Protein AF-A0A4R0RGS6-F1 (afdb_monomer_lite)

Sequence (180 aa):
MPRRVQVSFGVDVDAVAGWLGSYGGEDSPLDISRNPNALTLQQQKDILDHTYAMLTAFNNGIPPKGSVAPWWETSKEGTNLLLDKGIEYDHSNMAHDSQAYYLRDQDLWTKIDYETDASTWMKPLFHGEARSRAFTLYVVRYLDDLPPMMFIKSSPNSHGWVNARDVEQLWKDTFSYLYR

Structure (mmCIF, N/CA/C/O backbone):
data_AF-A0A4R0RGS6-F1
#
_entry.id   AF-A0A4R0RGS6-F1
#
loop_
_atom_site.group_PDB
_atom_site.id
_atom_site.type_symbol
_atom_site.label_atom_id
_atom_site.label_alt_id
_atom_site.label_comp_id
_atom_site.label_asym_id
_atom_site.label_entity_id
_atom_site.label_seq_id
_atom_site.pdbx_PDB_ins_code
_atom_site.Cartn_x
_atom_site.Cartn_y
_atom_site.Cartn_z
_atom_site.occupancy
_atom_site.B_iso_or_equiv
_atom_site.auth_s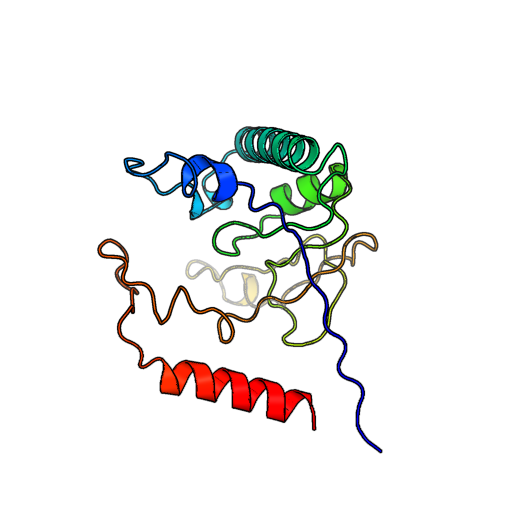eq_id
_atom_site.auth_comp_id
_atom_site.auth_asym_id
_atom_site.auth_atom_id
_atom_site.pdbx_PDB_model_num
ATOM 1 N N . MET A 1 1 ? -20.501 -25.188 16.597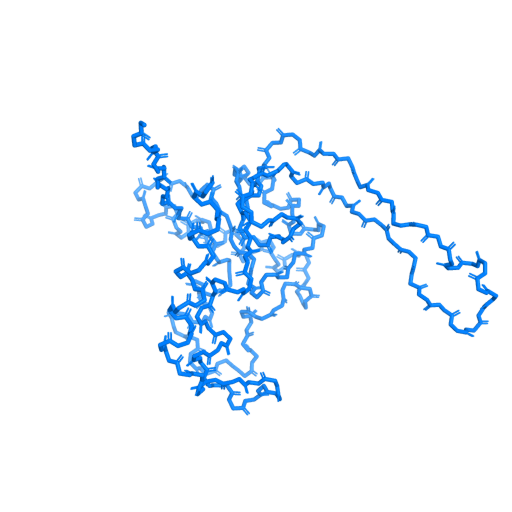 1.00 60.47 1 MET A N 1
ATOM 2 C CA . MET A 1 1 ? -20.265 -23.960 17.389 1.00 60.47 1 MET A CA 1
ATOM 3 C C . MET A 1 1 ? -20.210 -22.790 16.415 1.00 60.47 1 MET A C 1
ATOM 5 O O . MET A 1 1 ? -19.558 -22.962 15.390 1.00 60.47 1 MET A O 1
ATOM 9 N N . PRO A 1 2 ? -20.897 -21.661 16.653 1.00 69.12 2 PRO A N 1
ATOM 10 C CA . PRO A 1 2 ? -20.726 -20.472 15.818 1.00 69.12 2 PRO A CA 1
ATOM 11 C C . PRO A 1 2 ? -19.275 -19.985 15.928 1.00 69.12 2 PRO A C 1
ATOM 13 O O . PRO A 1 2 ? -18.742 -19.903 17.037 1.00 69.12 2 PRO A O 1
ATOM 16 N N . ARG A 1 3 ? -18.613 -19.704 14.798 1.00 74.31 3 ARG A N 1
ATOM 17 C CA . ARG A 1 3 ? -17.254 -19.143 14.825 1.00 74.31 3 ARG A CA 1
ATOM 18 C C . ARG A 1 3 ? -17.343 -17.649 15.105 1.00 74.31 3 ARG A C 1
ATOM 20 O O . ARG A 1 3 ? -18.207 -16.963 14.556 1.00 74.31 3 ARG A O 1
ATOM 27 N N . ARG A 1 4 ? -16.453 -17.155 15.962 1.00 78.88 4 ARG A N 1
ATOM 28 C CA . ARG A 1 4 ? -16.359 -15.736 16.310 1.00 78.88 4 ARG A CA 1
ATOM 29 C C . ARG A 1 4 ? -15.629 -14.997 15.187 1.00 78.88 4 ARG A C 1
ATOM 31 O O . ARG A 1 4 ? -14.483 -15.317 14.906 1.00 78.88 4 ARG A O 1
ATOM 38 N N . VAL A 1 5 ? -16.288 -14.008 14.588 1.00 77.50 5 VAL A N 1
ATOM 39 C CA . VAL A 1 5 ? -15.649 -13.035 13.690 1.00 77.50 5 VAL A CA 1
ATOM 40 C C . VAL A 1 5 ? -15.132 -11.880 14.543 1.00 77.50 5 VAL A C 1
ATOM 42 O O . VAL A 1 5 ? -15.871 -11.358 15.380 1.00 77.50 5 VAL A O 1
ATOM 45 N N . GLN A 1 6 ? -13.867 -11.509 14.367 1.00 70.62 6 GLN A N 1
ATOM 46 C CA . GLN A 1 6 ? -13.297 -10.289 14.935 1.00 70.62 6 GLN A CA 1
ATOM 47 C C . GLN A 1 6 ? -13.312 -9.207 13.854 1.00 70.62 6 GLN A C 1
ATOM 49 O O . GLN A 1 6 ? -12.930 -9.473 12.720 1.00 70.62 6 GLN A O 1
ATOM 54 N N . VAL A 1 7 ? -13.778 -8.009 14.205 1.00 70.81 7 VAL A N 1
ATOM 55 C CA . VAL A 1 7 ? -13.798 -6.840 13.317 1.00 70.81 7 VAL A CA 1
ATOM 56 C C . VAL A 1 7 ? -12.897 -5.780 13.937 1.00 70.81 7 VAL A C 1
ATOM 58 O O . VAL A 1 7 ? -13.067 -5.447 15.111 1.00 70.81 7 VAL A O 1
ATOM 61 N N . SER A 1 8 ? -11.940 -5.273 13.164 1.00 64.50 8 SER A N 1
ATOM 62 C CA . SER A 1 8 ? -11.049 -4.175 13.546 1.00 64.50 8 SER A CA 1
ATOM 63 C C . SER A 1 8 ? -11.312 -2.959 12.668 1.00 64.50 8 SER A C 1
ATOM 65 O O . SER A 1 8 ? -11.516 -3.102 11.466 1.00 64.50 8 SER A O 1
ATOM 67 N N . PHE A 1 9 ? -11.259 -1.770 13.262 1.00 67.56 9 PHE A N 1
ATOM 68 C CA . PHE A 1 9 ? -11.248 -0.502 12.538 1.00 67.56 9 PHE A CA 1
ATOM 69 C C . PHE A 1 9 ? -9.859 0.118 12.700 1.00 67.56 9 PHE A C 1
ATOM 71 O O . PHE A 1 9 ? -9.406 0.302 13.831 1.00 67.56 9 PHE A O 1
ATOM 78 N N . GLY A 1 10 ? -9.185 0.380 11.582 1.00 63.94 10 GLY A N 1
ATOM 79 C CA . GLY A 1 10 ? -7.917 1.104 11.530 1.00 63.94 10 GLY A CA 1
ATOM 80 C C . GLY A 1 10 ? -8.150 2.551 11.106 1.00 63.94 10 GLY A C 1
ATOM 81 O O . GLY A 1 10 ? -9.060 2.825 10.325 1.00 63.94 10 GLY A O 1
ATOM 82 N N . VAL A 1 11 ? -7.360 3.475 11.651 1.00 68.19 11 VAL A N 1
ATOM 83 C CA . VAL A 1 11 ? -7.264 4.850 11.144 1.00 68.19 11 VAL A CA 1
ATOM 84 C C . VAL A 1 11 ? -5.828 5.033 10.699 1.00 68.19 11 VAL A C 1
ATOM 86 O O . VAL A 1 11 ? -4.911 5.045 11.527 1.00 68.19 11 VAL A O 1
ATOM 89 N N . ASP A 1 12 ? -5.659 5.161 9.392 1.00 70.25 12 ASP A N 1
ATOM 90 C CA . ASP A 1 12 ? -4.353 5.118 8.759 1.00 70.25 12 ASP A CA 1
ATOM 91 C C . ASP A 1 12 ? -3.948 6.504 8.275 1.00 70.25 12 ASP A C 1
ATOM 93 O O . ASP A 1 12 ? -4.766 7.274 7.764 1.00 70.25 12 ASP A O 1
ATOM 97 N N . VAL A 1 13 ? -2.663 6.826 8.420 1.00 69.00 13 VAL A N 1
ATOM 98 C CA . VAL A 1 13 ? -2.082 7.944 7.680 1.00 69.00 13 VAL A CA 1
ATOM 99 C C . VAL A 1 13 ? -1.903 7.515 6.234 1.00 69.00 13 VAL A C 1
ATOM 101 O O . VAL A 1 13 ? -0.988 6.745 5.932 1.00 69.00 13 VAL A O 1
ATOM 104 N N . ASP A 1 14 ? -2.731 8.065 5.349 1.00 69.12 14 ASP A N 1
ATOM 105 C CA . ASP A 1 14 ? -2.370 8.220 3.945 1.00 69.12 14 ASP A CA 1
ATOM 106 C C . ASP A 1 14 ? -1.608 9.536 3.805 1.00 69.12 14 ASP A C 1
ATOM 108 O O . ASP A 1 14 ? -2.185 10.631 3.774 1.00 69.12 14 ASP A O 1
ATOM 112 N N . ALA A 1 15 ? -0.283 9.414 3.781 1.00 56.62 15 ALA A N 1
ATOM 113 C CA . ALA A 1 15 ? 0.608 10.559 3.826 1.00 56.62 15 ALA A CA 1
ATOM 114 C C . ALA A 1 15 ? 0.403 11.494 2.621 1.00 56.62 15 ALA A C 1
ATOM 116 O O . ALA A 1 15 ? 0.725 12.672 2.713 1.00 56.62 15 ALA A O 1
ATOM 117 N N . VAL A 1 16 ? -0.170 11.025 1.506 1.00 53.97 16 VAL A N 1
ATOM 118 C CA . VAL A 1 16 ? -0.267 11.830 0.284 1.00 53.97 16 VAL A CA 1
ATOM 119 C C . VAL A 1 16 ? -1.705 12.137 -0.127 1.00 53.97 16 VAL A C 1
ATOM 121 O O . VAL A 1 16 ? -1.995 13.288 -0.471 1.00 53.97 16 VAL A O 1
ATOM 124 N N . ALA A 1 17 ? -2.630 11.177 -0.056 1.00 49.72 17 ALA A N 1
ATOM 125 C CA . ALA A 1 17 ? -4.025 11.424 -0.423 1.00 49.72 17 ALA A CA 1
ATOM 126 C C . ALA A 1 17 ? -4.724 12.368 0.565 1.00 49.72 17 ALA A C 1
ATOM 128 O O . ALA A 1 17 ? -5.583 13.153 0.152 1.00 49.72 17 ALA A O 1
ATOM 129 N N . GLY A 1 18 ? -4.322 12.357 1.842 1.00 44.66 18 GLY A N 1
ATOM 130 C CA . GLY A 1 18 ? -4.915 13.181 2.899 1.00 44.66 18 GLY A CA 1
ATOM 131 C C . GLY A 1 18 ? -4.737 14.696 2.727 1.00 44.66 18 GLY A C 1
ATOM 132 O O . GLY A 1 18 ? -5.469 15.451 3.355 1.00 44.66 18 GLY A O 1
ATOM 133 N N . TRP A 1 19 ? -3.816 15.155 1.871 1.00 50.22 19 TRP A N 1
ATOM 134 C CA . TRP A 1 19 ? -3.584 16.586 1.615 1.00 50.22 19 TRP A CA 1
ATOM 135 C C . TRP A 1 19 ? -3.678 16.938 0.127 1.00 50.22 19 TRP A C 1
ATOM 137 O O . TRP A 1 19 ? -4.405 17.851 -0.249 1.00 50.22 19 TRP A O 1
ATOM 147 N N . LEU A 1 20 ? -2.993 16.184 -0.739 1.00 48.00 20 LEU A N 1
ATOM 148 C CA . LEU A 1 20 ? -2.814 16.553 -2.149 1.00 48.00 20 LEU A CA 1
ATOM 149 C C . LEU A 1 20 ? -3.887 15.978 -3.085 1.00 48.00 20 LEU A C 1
ATOM 151 O O . LEU A 1 20 ? -3.892 16.332 -4.257 1.00 48.00 20 LEU A O 1
ATOM 155 N N . GLY A 1 21 ? -4.789 15.126 -2.585 1.00 44.19 21 GLY A N 1
ATOM 156 C CA . GLY A 1 21 ? -5.890 14.546 -3.370 1.00 44.19 21 GLY A CA 1
ATOM 157 C C . GLY A 1 21 ? -7.289 14.774 -2.786 1.00 44.19 21 GLY A C 1
ATOM 158 O O . GLY A 1 21 ? -8.245 14.881 -3.545 1.00 44.19 21 GLY A O 1
ATOM 159 N N . SER A 1 22 ? -7.426 14.894 -1.459 1.00 43.88 22 SER A N 1
ATOM 160 C CA . SER A 1 22 ? -8.750 14.869 -0.805 1.00 43.88 22 SER A CA 1
ATOM 161 C C . SER A 1 22 ? -9.284 16.232 -0.346 1.00 43.88 22 SER A C 1
ATOM 163 O O . SER A 1 22 ? -10.497 16.406 -0.270 1.00 43.88 22 SER A O 1
ATOM 165 N N . TYR A 1 23 ? -8.419 17.215 -0.058 1.00 43.59 23 TYR A N 1
ATOM 166 C CA . TYR A 1 23 ? -8.822 18.517 0.504 1.00 43.59 23 TYR A CA 1
ATOM 167 C C . TYR A 1 23 ? -8.165 19.704 -0.230 1.00 43.59 23 TYR A C 1
ATOM 169 O O . TYR A 1 23 ? -7.505 20.534 0.390 1.00 43.59 23 TYR A O 1
ATOM 177 N N . GLY A 1 24 ? -8.352 19.788 -1.557 1.00 41.88 24 GLY A N 1
ATOM 178 C CA . GLY A 1 24 ? -7.925 20.944 -2.374 1.00 41.88 24 GLY A CA 1
ATOM 179 C C . GLY A 1 24 ? -6.943 20.652 -3.519 1.00 41.88 24 GLY A C 1
ATOM 180 O O . GLY A 1 24 ? -6.297 21.572 -4.008 1.00 41.88 24 GLY A O 1
ATOM 181 N N . GLY A 1 25 ? -6.807 19.390 -3.940 1.00 44.41 25 GLY A N 1
ATOM 182 C CA . GLY A 1 25 ? -5.864 18.943 -4.979 1.00 44.41 25 GLY A CA 1
ATOM 183 C C . GLY A 1 25 ? -6.431 18.798 -6.395 1.00 44.41 25 GLY A C 1
ATOM 184 O O . GLY A 1 25 ? -5.793 18.169 -7.238 1.00 44.41 25 GLY A O 1
ATOM 185 N N . GLU A 1 26 ? -7.621 19.342 -6.659 1.00 46.97 26 GLU A N 1
ATOM 186 C CA . GLU A 1 26 ? -8.399 19.116 -7.891 1.00 46.97 26 GLU A CA 1
ATOM 187 C C . GLU A 1 26 ? -7.669 19.475 -9.199 1.00 46.97 26 GLU A C 1
ATOM 189 O O . GLU A 1 26 ? -7.946 18.867 -10.232 1.00 46.97 26 GLU A O 1
ATOM 194 N N . ASP A 1 27 ? -6.676 20.367 -9.137 1.00 47.03 27 ASP A N 1
ATOM 195 C CA . ASP A 1 27 ? -5.906 20.838 -10.294 1.00 47.03 27 ASP A CA 1
ATOM 196 C C . ASP A 1 27 ? -4.464 20.295 -10.365 1.00 47.03 27 ASP A C 1
ATOM 198 O O . ASP A 1 27 ? -3.663 20.795 -11.157 1.00 47.03 27 ASP A O 1
ATOM 202 N N . SER A 1 28 ? -4.078 19.294 -9.559 1.00 45.91 28 SER A N 1
ATOM 203 C CA . SER A 1 28 ? -2.698 18.784 -9.592 1.00 45.91 28 SER A CA 1
ATOM 204 C C . SER A 1 28 ? -2.425 17.976 -10.877 1.00 45.91 28 SER A C 1
ATOM 206 O O . SER A 1 28 ? -2.954 16.873 -11.032 1.00 45.91 28 SER A O 1
ATOM 208 N N . PRO A 1 29 ? -1.557 18.449 -11.800 1.00 41.88 29 PRO A N 1
ATOM 209 C CA . PRO A 1 29 ? -1.254 17.750 -13.058 1.00 41.88 29 PRO A CA 1
ATOM 210 C C . PRO A 1 29 ? -0.434 16.468 -12.841 1.00 41.88 29 PRO A C 1
ATOM 212 O O . PRO A 1 29 ? -0.305 15.637 -13.740 1.00 41.88 29 PRO A O 1
ATOM 215 N N . LEU A 1 30 ? 0.121 16.319 -11.638 1.00 41.69 30 LEU A N 1
ATOM 216 C CA . LEU A 1 30 ? 0.744 15.116 -11.120 1.00 41.69 30 LEU A CA 1
ATOM 217 C C . LEU A 1 30 ? -0.048 14.751 -9.878 1.00 41.69 30 LEU A C 1
ATOM 219 O O . LEU A 1 30 ? 0.054 15.411 -8.852 1.00 41.69 30 LEU A O 1
ATOM 223 N N . ASP A 1 31 ? -0.886 13.741 -9.980 1.00 45.94 31 ASP A N 1
ATOM 224 C CA . ASP A 1 31 ? -1.581 13.162 -8.845 1.00 45.94 31 ASP A CA 1
ATOM 225 C C . ASP A 1 31 ? -0.526 12.554 -7.900 1.00 45.94 31 ASP A C 1
ATOM 227 O O . ASP A 1 31 ? -0.093 11.413 -8.075 1.00 45.94 31 ASP A O 1
ATOM 231 N N . ILE A 1 32 ? -0.002 13.363 -6.967 1.00 44.97 32 ILE A N 1
ATOM 232 C CA . ILE A 1 32 ? 1.134 13.006 -6.096 1.00 44.97 32 ILE A CA 1
ATOM 233 C C . ILE A 1 32 ? 0.784 11.748 -5.282 1.00 44.97 32 ILE A C 1
ATOM 235 O O . ILE A 1 32 ? 1.691 11.006 -4.910 1.00 44.97 32 ILE A O 1
ATOM 239 N N . SER A 1 33 ? -0.517 11.439 -5.126 1.00 49.56 33 SER A N 1
ATOM 240 C CA . SER A 1 33 ? -1.068 10.224 -4.500 1.00 49.56 33 SER A CA 1
ATOM 241 C C . SER A 1 33 ? -0.566 8.900 -5.087 1.00 49.56 33 SER A C 1
ATOM 243 O O . SER A 1 33 ? -0.897 7.841 -4.562 1.00 49.56 33 SER A O 1
ATOM 245 N N . ARG A 1 34 ? 0.216 8.918 -6.173 1.00 55.84 34 ARG A N 1
ATOM 246 C CA . ARG A 1 34 ? 0.454 7.714 -6.971 1.00 55.84 34 ARG A CA 1
ATOM 247 C C . ARG A 1 34 ? 1.844 7.095 -6.890 1.00 55.84 34 ARG A C 1
ATOM 249 O O . ARG A 1 34 ? 1.982 5.995 -7.416 1.00 55.84 34 ARG A O 1
ATOM 256 N N . ASN A 1 35 ? 2.869 7.724 -6.289 1.00 64.06 35 ASN A N 1
ATOM 257 C CA . ASN A 1 35 ? 4.166 7.037 -6.147 1.00 64.06 35 ASN A CA 1
ATOM 258 C C . ASN A 1 35 ? 5.168 7.658 -5.139 1.00 64.06 35 ASN A C 1
ATOM 260 O O . ASN A 1 35 ? 5.933 8.552 -5.515 1.00 64.06 35 ASN A O 1
ATOM 264 N N . PRO A 1 36 ? 5.292 7.133 -3.905 1.00 62.53 36 PRO A N 1
ATOM 265 C CA . PRO A 1 36 ? 6.391 7.468 -2.995 1.00 62.53 36 PRO A CA 1
ATOM 266 C C . PRO A 1 36 ? 7.787 7.256 -3.603 1.00 62.53 36 PRO A C 1
ATOM 268 O O . PRO A 1 36 ? 8.714 7.987 -3.263 1.00 62.53 36 PRO A O 1
ATOM 271 N N . ASN A 1 37 ? 7.947 6.333 -4.561 1.00 66.62 37 ASN A N 1
ATOM 272 C CA . ASN A 1 37 ? 9.229 6.101 -5.238 1.00 66.62 37 ASN A CA 1
ATOM 273 C C . ASN A 1 37 ? 9.646 7.253 -6.172 1.00 66.62 37 ASN A C 1
ATOM 275 O O . ASN A 1 37 ? 10.799 7.303 -6.596 1.00 66.62 37 ASN A O 1
ATOM 279 N N . ALA A 1 38 ? 8.739 8.181 -6.501 1.00 73.50 38 ALA A N 1
ATOM 280 C CA . ALA A 1 38 ? 9.058 9.389 -7.265 1.00 73.50 38 ALA A CA 1
ATOM 281 C C . ALA A 1 38 ? 9.534 10.556 -6.378 1.00 73.50 38 ALA A C 1
ATOM 283 O O . ALA A 1 38 ? 9.980 11.581 -6.896 1.00 73.50 38 ALA A O 1
ATOM 284 N N . LEU A 1 39 ? 9.433 10.420 -5.052 1.00 76.25 39 LEU A N 1
ATOM 285 C CA . LEU A 1 39 ? 9.788 11.452 -4.083 1.00 76.25 39 LEU A CA 1
ATOM 286 C C . LEU A 1 39 ? 11.192 11.223 -3.520 1.00 76.25 39 LEU A C 1
ATOM 288 O O . LEU A 1 39 ? 11.587 10.098 -3.212 1.00 76.25 39 LEU A O 1
ATOM 292 N N . THR A 1 40 ? 11.922 12.311 -3.285 1.00 85.19 40 THR A N 1
ATOM 293 C CA . THR A 1 40 ? 13.148 12.264 -2.476 1.00 85.19 40 THR A CA 1
ATOM 294 C C . THR A 1 40 ? 12.826 11.875 -1.031 1.00 85.19 40 THR A C 1
ATOM 296 O O . THR A 1 40 ? 11.733 12.149 -0.535 1.00 85.19 40 THR A O 1
ATOM 299 N N . LEU A 1 41 ? 13.800 11.303 -0.316 1.00 83.38 41 LEU A N 1
ATOM 300 C CA . LEU A 1 41 ? 13.644 10.951 1.101 1.00 83.38 41 LEU A CA 1
ATOM 301 C C . LEU A 1 41 ? 13.175 12.144 1.952 1.00 83.38 41 LEU A C 1
ATOM 303 O O . LEU A 1 41 ? 12.314 11.987 2.814 1.00 83.38 41 LEU A O 1
ATOM 307 N N . GLN A 1 42 ? 13.714 13.340 1.690 1.00 88.00 42 GLN A N 1
ATOM 308 C CA . GLN A 1 42 ? 13.318 14.548 2.412 1.00 88.00 42 GLN A CA 1
ATOM 309 C C . GLN A 1 42 ? 11.847 14.899 2.157 1.00 88.00 42 GLN A C 1
ATOM 311 O O . GLN A 1 42 ? 11.122 15.163 3.107 1.00 88.00 42 GLN A O 1
ATOM 316 N N . GLN A 1 43 ? 11.380 14.821 0.906 1.00 83.94 43 GLN A N 1
ATOM 317 C CA . GLN A 1 43 ? 9.968 15.055 0.580 1.00 83.94 43 GLN A CA 1
ATOM 318 C C . GLN A 1 43 ? 9.049 14.032 1.254 1.00 83.94 43 GLN A C 1
ATOM 320 O O . GLN A 1 43 ? 8.033 14.419 1.822 1.00 83.94 43 GLN A O 1
ATOM 325 N N . GLN A 1 44 ? 9.410 12.743 1.237 1.00 82.19 44 GLN A N 1
ATOM 326 C CA . GLN A 1 44 ? 8.643 11.702 1.934 1.00 82.19 44 GLN A CA 1
ATOM 327 C C . GLN A 1 44 ? 8.538 12.007 3.434 1.00 82.19 44 GLN A C 1
ATOM 329 O O . GLN A 1 44 ? 7.457 11.914 4.015 1.00 82.19 44 GLN A O 1
ATOM 334 N N . LYS A 1 45 ? 9.647 12.432 4.050 1.00 87.19 45 LYS A N 1
ATOM 335 C CA . LYS A 1 45 ? 9.689 12.822 5.459 1.00 87.19 45 LYS A CA 1
ATOM 336 C C . LYS A 1 45 ? 8.821 14.047 5.750 1.00 87.19 45 LYS A C 1
ATOM 338 O O . LYS A 1 45 ? 8.055 14.011 6.706 1.00 87.19 45 LYS A O 1
ATOM 343 N N . ASP A 1 46 ? 8.929 15.107 4.955 1.00 88.12 46 ASP A N 1
ATOM 344 C CA . ASP A 1 46 ? 8.176 16.349 5.169 1.00 88.12 46 ASP A CA 1
ATOM 345 C C . ASP A 1 46 ? 6.663 16.107 5.064 1.00 88.12 46 ASP A C 1
ATOM 347 O O . ASP A 1 46 ? 5.882 16.603 5.878 1.00 88.12 46 ASP A O 1
ATOM 351 N N . ILE A 1 47 ? 6.255 15.281 4.099 1.00 83.75 47 ILE A N 1
ATOM 352 C CA . ILE A 1 47 ? 4.866 14.865 3.901 1.00 83.75 47 ILE A CA 1
ATOM 353 C C . ILE A 1 47 ? 4.365 14.025 5.088 1.00 83.75 47 ILE A C 1
ATOM 355 O O . ILE A 1 47 ? 3.280 14.287 5.617 1.00 83.75 47 ILE A O 1
ATOM 359 N N . LEU A 1 48 ? 5.154 13.045 5.543 1.00 85.81 48 LEU A N 1
ATOM 360 C CA . LEU A 1 48 ? 4.813 12.229 6.711 1.00 85.81 48 LEU A CA 1
ATOM 361 C C . LEU A 1 48 ? 4.708 13.084 7.982 1.00 85.81 48 LEU A C 1
ATOM 363 O O . LEU A 1 48 ? 3.748 12.948 8.733 1.00 85.81 48 LEU A O 1
ATOM 367 N N . ASP A 1 49 ? 5.662 13.987 8.215 1.00 90.44 49 ASP A N 1
ATOM 368 C CA . ASP A 1 49 ? 5.662 14.896 9.366 1.00 90.44 49 ASP A CA 1
ATOM 369 C C . ASP A 1 49 ? 4.401 15.767 9.386 1.00 90.44 49 ASP A C 1
ATOM 371 O O . ASP A 1 49 ? 3.748 15.901 10.426 1.00 90.44 49 ASP A O 1
ATOM 375 N N . HIS A 1 50 ? 4.045 16.331 8.230 1.00 88.56 50 HIS A N 1
ATOM 376 C CA . HIS A 1 50 ? 2.873 17.181 8.081 1.00 88.56 50 HIS A CA 1
ATOM 377 C C . HIS A 1 50 ? 1.569 16.419 8.349 1.00 88.56 50 HIS A C 1
ATOM 379 O O . HIS A 1 50 ? 0.769 16.833 9.191 1.00 88.56 50 HIS A O 1
ATOM 385 N N . THR A 1 51 ? 1.364 15.286 7.676 1.00 86.06 51 THR A N 1
ATOM 386 C CA . THR A 1 51 ? 0.130 14.493 7.805 1.00 86.06 51 THR A CA 1
ATOM 387 C C . THR A 1 51 ? -0.018 13.852 9.179 1.00 86.06 51 THR A C 1
ATOM 389 O O . THR A 1 51 ? -1.117 13.848 9.735 1.00 86.06 51 THR A O 1
ATOM 392 N N . TYR A 1 52 ? 1.080 13.401 9.789 1.00 88.75 52 TYR A N 1
ATOM 393 C CA . TYR A 1 52 ? 1.087 12.906 11.163 1.00 88.75 52 TYR A CA 1
ATOM 394 C C . TYR A 1 52 ? 0.638 13.990 12.149 1.00 88.75 52 TYR A C 1
ATOM 396 O O . TYR A 1 52 ? -0.237 13.747 12.984 1.00 88.75 52 TYR A O 1
ATOM 404 N N . ALA A 1 53 ? 1.198 15.202 12.050 1.00 90.56 53 ALA A N 1
ATOM 405 C CA . ALA A 1 53 ? 0.822 16.320 12.915 1.00 90.56 53 ALA A CA 1
ATOM 406 C C . ALA A 1 53 ? -0.643 16.735 12.709 1.00 90.56 53 ALA A C 1
ATOM 408 O O . ALA A 1 53 ? -1.363 16.951 13.684 1.00 90.56 53 ALA A O 1
ATOM 409 N N . MET A 1 54 ? -1.100 16.789 11.455 1.00 87.38 54 MET A N 1
ATOM 410 C CA . MET A 1 54 ? -2.484 17.103 11.098 1.00 87.38 54 MET A CA 1
ATOM 411 C C . MET A 1 54 ? -3.469 16.097 11.701 1.00 87.38 54 MET A C 1
ATOM 413 O O . MET A 1 54 ? -4.416 16.501 12.375 1.00 87.38 54 MET A O 1
ATOM 417 N N . LEU A 1 55 ? -3.242 14.795 11.503 1.00 86.69 55 LEU A N 1
ATOM 418 C CA . LEU A 1 55 ? -4.114 13.746 12.038 1.00 86.69 55 LEU A CA 1
ATOM 419 C C . LEU A 1 55 ? -4.088 13.714 13.565 1.00 86.69 55 LEU A C 1
ATOM 421 O O . LEU A 1 55 ? -5.131 13.536 14.187 1.00 86.69 55 LEU A O 1
ATOM 425 N N . THR A 1 56 ? -2.929 13.971 14.173 1.00 90.94 56 THR A N 1
ATOM 426 C CA . THR A 1 56 ? -2.813 14.124 15.630 1.00 90.94 56 THR A CA 1
ATOM 427 C C . THR A 1 56 ? -3.676 15.284 16.130 1.00 90.94 56 THR A C 1
ATOM 429 O O . THR A 1 56 ? -4.414 15.129 17.101 1.00 90.94 56 THR A O 1
ATOM 432 N N . ALA A 1 57 ? -3.620 16.444 15.468 1.00 91.81 57 ALA A N 1
ATOM 433 C CA . ALA A 1 57 ? -4.423 17.609 15.835 1.00 9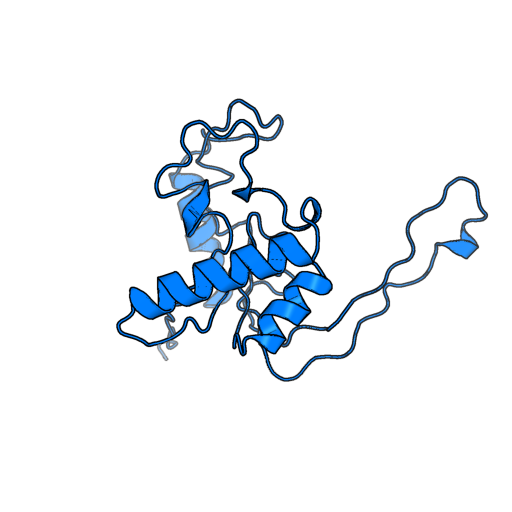1.81 57 ALA A CA 1
ATOM 434 C C . ALA A 1 57 ? -5.926 17.353 15.647 1.00 91.81 57 ALA A C 1
ATOM 436 O O . ALA A 1 57 ? -6.716 17.666 16.537 1.00 91.81 57 ALA A O 1
ATOM 437 N N . PHE A 1 58 ? -6.311 16.738 14.526 1.00 88.75 58 PHE A N 1
ATOM 438 C CA . PHE A 1 58 ? -7.690 16.340 14.245 1.00 88.75 58 PHE A CA 1
ATOM 439 C C . PHE A 1 58 ? -8.230 15.364 15.299 1.00 88.75 58 PHE A C 1
ATOM 441 O O . PHE A 1 58 ? -9.359 15.502 15.765 1.00 88.75 58 PHE A O 1
ATOM 448 N N . ASN A 1 59 ? -7.403 14.412 15.726 1.00 89.88 59 ASN A N 1
ATOM 449 C CA . ASN A 1 59 ? -7.759 13.377 16.688 1.00 89.88 59 ASN A CA 1
ATOM 450 C C . ASN A 1 59 ? -7.453 13.780 18.146 1.00 89.88 59 ASN A C 1
ATOM 452 O O . ASN A 1 59 ? -7.025 12.959 18.956 1.00 89.88 59 ASN A O 1
ATOM 456 N N . ASN A 1 60 ? -7.655 15.056 18.498 1.00 94.12 60 ASN A N 1
ATOM 457 C CA . ASN A 1 60 ? -7.531 15.583 19.866 1.00 94.12 60 ASN A CA 1
ATOM 458 C C . ASN A 1 60 ? -6.194 15.251 20.563 1.00 94.12 60 ASN A C 1
ATOM 460 O O . ASN A 1 60 ? -6.157 14.942 21.755 1.00 94.12 60 ASN A O 1
ATOM 464 N N . GLY A 1 61 ? -5.087 15.308 19.823 1.00 94.19 61 GLY A N 1
ATOM 465 C CA . GLY A 1 61 ? -3.744 15.037 20.337 1.00 94.19 61 GLY A CA 1
ATOM 466 C C . GLY A 1 61 ? -3.340 13.560 20.331 1.00 94.19 61 GLY A C 1
ATOM 467 O O . GLY A 1 61 ? -2.228 13.248 20.753 1.00 94.19 61 GLY A O 1
ATOM 468 N N . ILE A 1 62 ? -4.196 12.651 19.857 1.00 92.38 62 ILE A N 1
ATOM 469 C CA . ILE A 1 62 ? -3.880 11.223 19.750 1.00 92.38 62 ILE A CA 1
ATOM 470 C C . ILE A 1 62 ? -3.261 10.953 18.371 1.00 92.38 62 ILE A C 1
ATOM 472 O O . ILE A 1 62 ? -3.954 11.093 17.359 1.00 92.38 62 ILE A O 1
ATOM 476 N N . PRO A 1 63 ? -1.982 10.544 18.301 1.00 91.31 63 PRO A N 1
ATOM 477 C CA . PRO A 1 63 ? -1.332 10.306 17.025 1.00 91.31 63 PRO A CA 1
ATOM 478 C C . PRO A 1 63 ? -1.853 9.048 16.319 1.00 91.31 63 PRO A C 1
ATOM 480 O O . PRO A 1 63 ? -2.355 8.124 16.971 1.00 91.31 63 PRO A O 1
ATOM 483 N N . PRO A 1 64 ? -1.711 8.988 14.987 1.00 89.56 64 PRO A N 1
ATOM 484 C CA . PRO A 1 64 ? -2.063 7.809 14.211 1.00 89.56 64 PRO A CA 1
ATOM 485 C C . PRO A 1 64 ? -1.131 6.633 14.528 1.00 89.56 64 PRO A C 1
ATOM 487 O O . PRO A 1 64 ? 0.058 6.810 14.793 1.00 89.56 64 PRO A O 1
ATOM 490 N N . LYS A 1 65 ? -1.689 5.421 14.479 1.00 90.06 65 LYS A N 1
ATOM 491 C CA . LYS A 1 65 ? -0.969 4.161 14.733 1.00 90.06 65 LYS A CA 1
ATOM 492 C C . LYS A 1 65 ? -0.718 3.346 13.468 1.00 90.06 65 LYS A C 1
ATOM 494 O O . LYS A 1 65 ? 0.161 2.489 13.484 1.00 90.06 65 LYS A O 1
ATOM 499 N N . GLY A 1 66 ? -1.493 3.603 12.418 1.00 87.81 66 GLY A N 1
ATOM 500 C CA . GLY A 1 66 ? -1.418 2.926 11.132 1.00 87.81 66 GLY A CA 1
ATOM 501 C C . GLY A 1 66 ? -0.937 3.834 10.013 1.00 87.81 66 GLY A C 1
ATOM 502 O O . GLY A 1 66 ? -1.030 5.062 10.107 1.00 87.81 66 GLY A O 1
ATOM 503 N N . SER A 1 67 ? -0.474 3.225 8.928 1.00 85.81 67 SER A N 1
ATOM 504 C CA . SER A 1 67 ? -0.201 3.911 7.668 1.00 85.81 67 SER A CA 1
ATOM 505 C C . SER A 1 67 ? -0.673 3.082 6.479 1.00 85.81 67 SER A C 1
ATOM 507 O O . SER A 1 67 ? -0.624 1.855 6.518 1.00 85.81 67 SER A O 1
ATOM 509 N N . VAL A 1 68 ? -1.114 3.771 5.429 1.00 85.50 68 VAL A N 1
ATOM 510 C CA . VAL A 1 68 ? -1.330 3.213 4.094 1.00 85.50 68 VAL A CA 1
ATOM 511 C C . VAL A 1 68 ? -0.463 4.018 3.138 1.00 85.50 68 VAL A C 1
ATOM 513 O O . VAL A 1 68 ? -0.574 5.242 3.045 1.00 85.50 68 VAL A O 1
ATOM 516 N N . ALA A 1 69 ? 0.432 3.332 2.442 1.00 81.88 69 ALA A N 1
ATOM 517 C CA . ALA A 1 69 ? 1.259 3.909 1.410 1.00 81.88 69 ALA A CA 1
ATOM 518 C C . ALA A 1 69 ? 0.365 4.238 0.207 1.00 81.88 69 ALA A C 1
ATOM 520 O O . ALA A 1 69 ? -0.385 3.369 -0.257 1.00 81.88 69 ALA A O 1
ATOM 521 N N . PRO A 1 70 ? 0.459 5.460 -0.332 1.00 78.56 70 PRO A N 1
ATOM 522 C CA . PRO A 1 70 ? -0.295 5.854 -1.508 1.00 78.56 70 PRO A CA 1
ATOM 523 C C . PRO A 1 70 ? -0.032 4.887 -2.663 1.00 78.56 70 PRO A C 1
ATOM 525 O O . PRO A 1 70 ? 1.122 4.584 -2.984 1.00 78.56 70 PRO A O 1
ATOM 528 N N . TRP A 1 71 ? -1.111 4.379 -3.261 1.00 79.88 71 TRP A N 1
ATOM 529 C CA . TRP A 1 71 ? -1.064 3.380 -4.336 1.00 79.88 71 TRP A CA 1
ATOM 530 C C . TRP A 1 71 ? -0.364 2.058 -3.967 1.00 79.88 71 TRP A C 1
ATOM 532 O O . TRP A 1 71 ? 0.031 1.293 -4.845 1.00 79.88 71 TRP A O 1
ATOM 542 N N . TRP A 1 72 ? -0.229 1.786 -2.664 1.00 81.38 72 TRP A N 1
ATOM 543 C CA . TRP A 1 72 ? 0.430 0.610 -2.087 1.00 81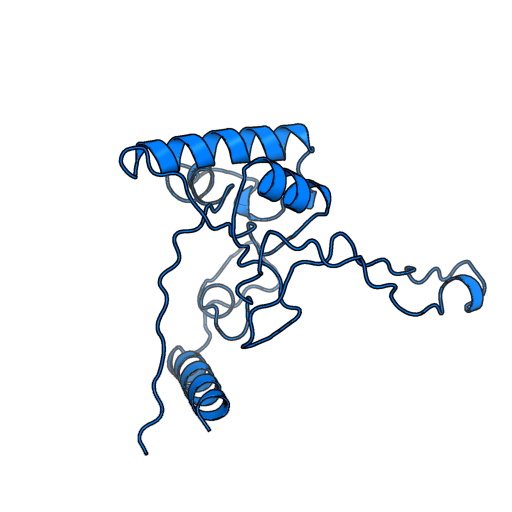.38 72 TRP A CA 1
ATOM 544 C C . TRP A 1 72 ? 1.870 0.393 -2.553 1.00 81.38 72 TRP A C 1
ATOM 546 O O . TRP A 1 72 ? 2.367 -0.731 -2.634 1.00 81.38 72 TRP A O 1
ATOM 556 N N . GLU A 1 73 ? 2.558 1.491 -2.840 1.00 78.69 73 GLU A N 1
ATOM 557 C CA . GLU A 1 73 ? 3.960 1.498 -3.229 1.00 78.69 73 GLU A CA 1
ATOM 558 C C . GLU A 1 73 ? 4.834 1.709 -1.988 1.00 78.69 73 GLU A C 1
ATOM 560 O O . GLU A 1 73 ? 4.925 2.807 -1.437 1.00 78.69 73 GLU A O 1
ATOM 565 N N . THR A 1 74 ? 5.484 0.639 -1.531 1.00 77.69 74 THR A N 1
ATOM 566 C CA . THR A 1 74 ? 6.357 0.663 -0.349 1.00 77.69 74 THR A CA 1
ATOM 567 C C . THR A 1 74 ? 7.827 0.774 -0.742 1.00 77.69 74 THR A C 1
ATOM 569 O O . THR A 1 74 ? 8.283 0.065 -1.639 1.00 77.69 74 THR A O 1
ATOM 572 N N . SER A 1 75 ? 8.595 1.579 -0.009 1.00 76.62 75 SER A N 1
ATOM 573 C CA . SER A 1 75 ? 10.052 1.686 -0.146 1.00 76.62 75 SER A CA 1
ATOM 574 C C . SER A 1 75 ? 10.748 1.367 1.178 1.00 76.62 75 SER A C 1
ATOM 576 O O . SER A 1 75 ? 10.155 1.485 2.253 1.00 76.62 75 SER A O 1
ATOM 578 N N . LYS A 1 76 ? 12.029 0.982 1.123 1.00 77.69 76 LYS A N 1
ATOM 579 C CA . LYS A 1 76 ? 12.844 0.753 2.329 1.00 77.69 76 LYS A CA 1
ATOM 580 C C . LYS A 1 76 ? 12.907 2.016 3.187 1.00 77.69 76 LYS A C 1
ATOM 582 O O . LYS A 1 76 ? 12.786 1.971 4.408 1.00 77.69 76 LYS A O 1
ATOM 587 N N . GLU A 1 77 ? 13.119 3.142 2.523 1.00 78.94 77 GLU A N 1
ATOM 588 C CA . GLU A 1 77 ? 13.195 4.474 3.099 1.00 78.94 77 GLU A CA 1
ATOM 589 C C . GLU A 1 77 ? 11.890 4.845 3.808 1.00 78.94 77 GLU A C 1
ATOM 591 O O . GLU A 1 77 ? 11.926 5.233 4.975 1.00 78.94 77 GLU A O 1
ATOM 596 N N . GLY A 1 78 ? 10.749 4.649 3.142 1.00 78.44 78 GLY A N 1
ATOM 597 C CA . GLY A 1 78 ? 9.421 4.899 3.699 1.00 78.44 78 GLY A CA 1
ATOM 598 C C . GLY A 1 78 ? 9.145 4.044 4.933 1.00 78.44 78 GLY A C 1
ATOM 599 O O . GLY A 1 78 ? 8.749 4.574 5.967 1.00 78.44 78 GLY A O 1
ATOM 600 N N . THR A 1 79 ? 9.456 2.747 4.880 1.00 80.06 79 THR A N 1
ATOM 601 C CA . THR A 1 79 ? 9.314 1.848 6.036 1.00 80.06 79 THR A CA 1
ATOM 602 C C . THR A 1 79 ? 10.133 2.325 7.236 1.00 80.06 79 THR A C 1
ATOM 604 O O . THR A 1 79 ? 9.627 2.340 8.357 1.00 80.06 79 THR A O 1
ATOM 607 N N . ASN A 1 80 ? 11.377 2.767 7.027 1.00 82.94 80 ASN A N 1
ATOM 608 C CA . ASN A 1 80 ? 12.202 3.294 8.119 1.00 82.94 80 ASN A CA 1
ATOM 609 C C . ASN A 1 80 ? 11.606 4.571 8.726 1.00 82.94 80 ASN A C 1
ATOM 611 O O . ASN A 1 80 ? 11.567 4.694 9.947 1.00 82.94 80 ASN A O 1
ATOM 615 N N . LEU A 1 81 ? 11.081 5.481 7.898 1.00 85.94 81 LEU A N 1
ATOM 616 C CA . LEU A 1 81 ? 10.415 6.695 8.379 1.00 85.94 81 LEU A CA 1
ATOM 617 C C . LEU A 1 81 ? 9.189 6.377 9.252 1.00 85.94 81 LEU A C 1
ATOM 619 O O . LEU A 1 81 ? 8.996 7.011 10.291 1.00 85.94 81 LEU A O 1
ATOM 623 N N . LEU A 1 82 ? 8.382 5.383 8.864 1.00 85.50 82 LEU A N 1
ATOM 624 C CA . LEU A 1 82 ? 7.227 4.929 9.647 1.00 85.50 82 LEU A CA 1
ATOM 625 C C . LEU A 1 82 ? 7.660 4.352 11.004 1.00 85.50 82 LEU A C 1
ATOM 627 O O . LEU A 1 82 ? 7.096 4.710 12.043 1.00 85.50 82 LEU A O 1
ATOM 631 N N . LEU A 1 83 ? 8.697 3.508 11.011 1.00 84.00 83 LEU A N 1
ATOM 632 C CA . LEU A 1 83 ? 9.248 2.923 12.237 1.00 84.00 83 LEU A CA 1
ATOM 633 C C . LEU A 1 83 ? 9.819 3.991 13.181 1.00 84.00 83 LEU A C 1
ATOM 635 O O . LEU A 1 83 ? 9.562 3.935 14.386 1.00 84.00 83 LEU A O 1
ATOM 639 N N . ASP A 1 84 ? 10.540 4.981 12.649 1.00 87.56 84 ASP A N 1
ATOM 640 C CA . ASP A 1 84 ? 11.109 6.091 13.425 1.00 87.56 84 ASP A CA 1
ATOM 641 C C . ASP A 1 84 ? 10.022 6.974 14.057 1.00 87.56 84 ASP A C 1
ATOM 643 O O . ASP A 1 84 ? 10.207 7.509 15.153 1.00 87.56 84 ASP A O 1
ATOM 647 N N . LYS A 1 85 ? 8.859 7.096 13.404 1.00 87.31 85 LYS A N 1
ATOM 648 C CA . LYS A 1 85 ? 7.680 7.789 13.946 1.00 87.31 85 LYS A CA 1
ATOM 649 C C . LYS A 1 85 ? 6.903 6.996 14.987 1.00 87.31 85 LYS A C 1
ATOM 651 O O . LYS A 1 85 ? 6.056 7.577 15.661 1.00 87.31 85 LYS A O 1
ATOM 656 N N . GLY A 1 86 ? 7.199 5.709 15.153 1.00 88.50 86 GLY A N 1
ATOM 657 C CA . GLY A 1 86 ? 6.475 4.837 16.072 1.00 88.50 86 GLY A CA 1
ATOM 658 C C . GLY A 1 86 ? 5.132 4.349 15.529 1.00 88.50 86 GLY A C 1
ATOM 659 O O . GLY A 1 86 ? 4.266 3.999 16.326 1.00 88.50 86 GLY A O 1
ATOM 660 N N . ILE A 1 87 ? 4.962 4.313 14.203 1.00 87.56 87 ILE A N 1
ATOM 661 C CA . ILE A 1 87 ? 3.815 3.658 13.565 1.00 87.56 87 ILE A CA 1
ATOM 662 C C . ILE A 1 87 ? 3.838 2.164 13.922 1.00 87.56 87 ILE A C 1
ATOM 664 O O . ILE A 1 87 ? 4.874 1.501 13.842 1.00 87.56 87 ILE A O 1
ATOM 668 N N . GLU A 1 88 ? 2.693 1.651 14.364 1.00 87.31 88 GLU A N 1
ATOM 669 C CA . GLU A 1 88 ? 2.534 0.296 14.901 1.00 87.31 88 GLU A CA 1
ATOM 670 C C . GLU A 1 88 ? 2.160 -0.715 13.810 1.00 87.31 88 GLU A C 1
ATOM 672 O O . GLU A 1 88 ? 2.462 -1.903 13.948 1.00 87.31 88 GLU A O 1
ATOM 677 N N . TYR A 1 89 ? 1.518 -0.267 12.726 1.00 85.62 89 TYR A N 1
ATOM 678 C CA . TYR A 1 89 ? 1.180 -1.135 11.603 1.00 85.62 89 TYR A CA 1
ATOM 679 C C . TYR A 1 89 ? 1.148 -0.423 10.245 1.00 85.62 89 TYR A C 1
ATOM 681 O O . TYR A 1 89 ? 0.952 0.787 10.155 1.00 85.62 89 TYR A O 1
ATOM 689 N N . ASP A 1 90 ? 1.318 -1.208 9.185 1.00 84.75 90 ASP A N 1
ATOM 690 C CA . ASP A 1 90 ? 1.183 -0.782 7.787 1.00 84.75 90 ASP A CA 1
ATOM 691 C C . ASP A 1 90 ? 0.075 -1.583 7.092 1.00 84.75 90 ASP A C 1
ATOM 693 O O . ASP A 1 90 ? -0.060 -2.783 7.328 1.00 84.75 90 ASP A O 1
ATOM 697 N N . HIS A 1 91 ? -0.696 -0.935 6.225 1.00 87.44 91 HIS A N 1
ATOM 698 C CA . HIS A 1 91 ? -1.703 -1.560 5.374 1.00 87.44 91 HIS A CA 1
ATOM 699 C C . HIS A 1 91 ? -1.409 -1.290 3.896 1.00 87.44 91 HIS A C 1
ATOM 701 O O . HIS A 1 91 ? -2.209 -0.706 3.169 1.00 87.44 91 HIS A O 1
ATOM 707 N N . SER A 1 92 ? -0.220 -1.711 3.453 1.00 84.69 92 SER A N 1
ATOM 708 C CA . SER A 1 92 ? 0.251 -1.493 2.076 1.00 84.69 92 SER A CA 1
ATOM 709 C C . SER A 1 92 ? 0.868 -2.730 1.431 1.00 84.69 92 SER A C 1
ATOM 711 O O . SER A 1 92 ? 0.961 -2.816 0.209 1.00 84.69 92 SER A O 1
ATOM 713 N N . ASN A 1 93 ? 1.319 -3.698 2.231 1.00 82.12 93 ASN A N 1
ATOM 714 C CA . ASN A 1 93 ? 2.023 -4.876 1.732 1.00 82.12 93 ASN A CA 1
ATOM 715 C C . ASN A 1 93 ? 1.076 -6.078 1.518 1.00 82.12 93 ASN A C 1
ATOM 717 O O . ASN A 1 93 ? 0.045 -6.217 2.178 1.00 82.12 93 ASN A O 1
ATOM 721 N N . MET A 1 94 ? 1.429 -6.948 0.567 1.00 87.19 94 MET A N 1
ATOM 722 C CA . MET A 1 94 ? 0.563 -8.015 0.034 1.00 87.19 94 MET A CA 1
ATOM 723 C C . MET A 1 94 ? 1.192 -9.415 0.158 1.00 87.19 94 MET A C 1
ATOM 725 O O . MET A 1 94 ? 0.882 -10.307 -0.629 1.00 87.19 94 MET A O 1
ATOM 729 N N . ALA A 1 95 ? 2.131 -9.621 1.090 1.00 84.25 95 ALA A N 1
ATOM 730 C CA . ALA A 1 95 ? 2.812 -10.915 1.242 1.00 84.25 95 ALA A CA 1
ATOM 731 C C . ALA A 1 95 ? 1.914 -12.006 1.856 1.00 84.25 95 ALA A C 1
ATOM 733 O O . ALA A 1 95 ? 2.218 -13.191 1.730 1.00 84.25 95 ALA A O 1
ATOM 734 N N . HIS A 1 96 ? 0.816 -11.608 2.500 1.00 84.94 96 HIS A N 1
ATOM 735 C CA . HIS A 1 96 ? -0.251 -12.481 2.980 1.00 84.94 96 HIS A CA 1
ATOM 736 C C . HIS A 1 96 ? -1.613 -11.897 2.586 1.00 84.94 96 HIS A C 1
ATOM 738 O O . HIS A 1 96 ? -1.716 -10.724 2.246 1.00 84.94 96 HIS A O 1
ATOM 744 N N . ASP A 1 97 ? -2.648 -12.728 2.632 1.00 83.56 97 ASP A N 1
ATOM 745 C CA . ASP A 1 97 ? -4.005 -12.459 2.144 1.00 83.56 97 ASP A CA 1
ATOM 746 C C . ASP A 1 97 ? -5.048 -12.325 3.262 1.00 83.56 97 ASP A C 1
ATOM 748 O O . ASP A 1 97 ? -6.035 -11.614 3.101 1.00 83.56 97 ASP A O 1
ATOM 752 N N . SER A 1 98 ? -4.853 -13.017 4.387 1.00 83.62 98 SER A N 1
ATOM 753 C CA . SER A 1 98 ? -5.793 -12.990 5.513 1.00 83.62 98 SER A CA 1
ATOM 754 C C . SER A 1 98 ? -5.131 -13.090 6.891 1.00 83.62 98 SER A C 1
ATOM 756 O O . SER A 1 98 ? -5.820 -13.269 7.898 1.00 83.62 98 SER A O 1
ATOM 758 N N . GLN A 1 99 ? -3.799 -13.037 6.956 1.00 83.25 99 GLN A N 1
ATOM 759 C CA . GLN A 1 99 ? -3.028 -13.135 8.196 1.00 83.25 99 GLN A CA 1
ATOM 760 C C . GLN A 1 99 ? -2.086 -11.944 8.313 1.00 83.25 99 GLN A C 1
ATOM 762 O O . GLN A 1 99 ? -1.359 -11.630 7.374 1.00 83.25 99 GLN A O 1
ATOM 767 N N . ALA A 1 100 ? -2.101 -11.284 9.471 1.00 83.50 100 ALA A N 1
ATOM 768 C CA . ALA A 1 100 ? -1.112 -10.263 9.776 1.00 83.50 100 ALA A CA 1
ATOM 769 C C . ALA A 1 100 ? 0.269 -10.906 9.960 1.00 83.50 100 ALA A C 1
ATOM 771 O O . ALA A 1 100 ? 0.386 -12.022 10.471 1.00 83.50 100 ALA A O 1
ATOM 772 N N . TYR A 1 101 ? 1.315 -10.188 9.571 1.00 83.00 101 TYR A N 1
ATOM 773 C CA . TYR A 1 101 ? 2.699 -10.650 9.662 1.00 83.00 101 TYR A CA 1
ATOM 774 C C . TYR A 1 101 ? 3.622 -9.490 10.008 1.00 83.00 101 TYR A C 1
ATOM 776 O O . TYR A 1 101 ? 3.290 -8.331 9.785 1.00 83.00 101 TYR A O 1
ATOM 784 N N . TYR A 1 102 ? 4.788 -9.790 10.571 1.00 83.12 102 TYR A N 1
ATOM 785 C CA . TYR A 1 102 ? 5.792 -8.763 10.828 1.00 83.12 102 TYR A CA 1
ATOM 786 C C . TYR A 1 102 ? 6.490 -8.363 9.533 1.00 83.12 102 TYR A C 1
ATOM 788 O O . TYR A 1 102 ? 6.882 -9.224 8.740 1.00 83.12 102 TYR A O 1
ATOM 796 N N . LEU A 1 103 ? 6.676 -7.057 9.349 1.00 75.31 103 LEU A N 1
ATOM 797 C CA . LEU A 1 103 ? 7.426 -6.532 8.216 1.00 75.31 103 LEU A CA 1
ATOM 798 C C . LEU A 1 103 ? 8.873 -7.038 8.252 1.00 75.31 103 LEU A C 1
ATOM 800 O O . LEU A 1 103 ? 9.553 -6.979 9.283 1.00 75.31 103 LEU A O 1
ATOM 804 N N . ARG A 1 104 ? 9.352 -7.517 7.102 1.00 76.44 104 ARG A N 1
ATOM 805 C CA . ARG A 1 104 ? 10.787 -7.702 6.858 1.00 76.44 104 ARG A CA 1
ATOM 806 C C . ARG A 1 104 ? 11.393 -6.361 6.463 1.00 76.44 104 ARG A C 1
ATOM 808 O O . ARG A 1 104 ? 10.717 -5.546 5.840 1.00 76.44 104 ARG A O 1
ATOM 815 N N . ASP A 1 105 ? 12.644 -6.119 6.837 1.00 69.81 105 ASP A N 1
ATOM 816 C CA . ASP A 1 105 ? 13.306 -4.845 6.540 1.00 69.81 105 ASP A CA 1
ATOM 817 C C . ASP A 1 105 ? 13.513 -4.601 5.044 1.00 69.81 105 ASP A C 1
ATOM 819 O O . ASP A 1 105 ? 13.171 -3.532 4.538 1.00 69.81 105 ASP A O 1
ATOM 823 N N . GLN A 1 106 ? 14.075 -5.575 4.335 1.00 75.44 106 GLN A N 1
ATOM 824 C CA . GLN A 1 106 ? 14.257 -5.519 2.896 1.00 75.44 106 GLN A CA 1
ATOM 825 C C . GLN A 1 106 ? 14.465 -6.916 2.319 1.00 75.44 106 GLN A C 1
ATOM 827 O O . GLN A 1 106 ? 15.462 -7.574 2.606 1.00 75.44 106 GLN A O 1
ATOM 832 N N . ASP A 1 107 ? 13.583 -7.312 1.409 1.00 82.75 107 ASP A N 1
ATOM 833 C CA . ASP A 1 107 ? 13.855 -8.440 0.528 1.00 82.75 107 ASP A CA 1
ATOM 834 C C . ASP A 1 107 ? 14.731 -7.980 -0.645 1.00 82.75 107 ASP A C 1
ATOM 836 O O . ASP A 1 107 ? 14.554 -6.886 -1.190 1.00 82.75 107 ASP A O 1
ATOM 840 N N . LEU A 1 108 ? 15.688 -8.817 -1.041 1.00 85.00 108 LEU A N 1
ATOM 841 C CA . LEU A 1 108 ? 16.610 -8.545 -2.141 1.00 85.00 108 LEU A CA 1
ATOM 842 C C . LEU A 1 108 ? 16.417 -9.571 -3.252 1.00 85.00 108 LEU A C 1
ATOM 844 O O . LEU A 1 108 ? 16.332 -10.773 -3.010 1.00 85.00 108 LEU A O 1
ATOM 848 N N . TRP A 1 109 ? 16.413 -9.104 -4.495 1.00 91.06 109 TRP A N 1
ATOM 849 C CA . TRP A 1 109 ? 16.383 -9.966 -5.671 1.00 91.06 109 TRP A CA 1
ATOM 850 C C . TRP A 1 109 ? 17.355 -9.457 -6.727 1.00 91.06 109 TRP A C 1
ATOM 852 O O . TRP A 1 109 ? 17.650 -8.264 -6.816 1.00 91.06 109 TRP A O 1
ATOM 862 N N . THR A 1 110 ? 17.862 -10.381 -7.540 1.00 93.94 110 THR A N 1
ATOM 863 C CA . THR A 1 110 ? 18.707 -10.028 -8.682 1.00 93.94 110 THR A CA 1
ATOM 864 C C . THR A 1 110 ? 17.813 -9.855 -9.903 1.00 93.94 110 THR A C 1
ATOM 866 O O . THR A 1 110 ? 17.064 -10.764 -10.254 1.00 93.94 110 THR A O 1
ATOM 869 N N . LYS A 1 111 ? 17.837 -8.669 -10.521 1.00 94.44 111 LYS A N 1
ATOM 870 C CA . LYS A 1 111 ? 17.100 -8.418 -11.767 1.00 94.44 111 LYS A CA 1
ATOM 871 C C . LYS A 1 111 ? 17.742 -9.205 -12.911 1.00 94.44 111 LYS A C 1
ATOM 873 O O . LYS A 1 111 ? 18.956 -9.381 -12.921 1.00 94.44 111 LYS A O 1
ATOM 878 N N . ILE A 1 112 ? 16.921 -9.648 -13.861 1.00 95.94 112 ILE A N 1
ATOM 879 C CA . ILE A 1 112 ? 17.402 -10.268 -15.099 1.00 95.94 112 ILE A CA 1
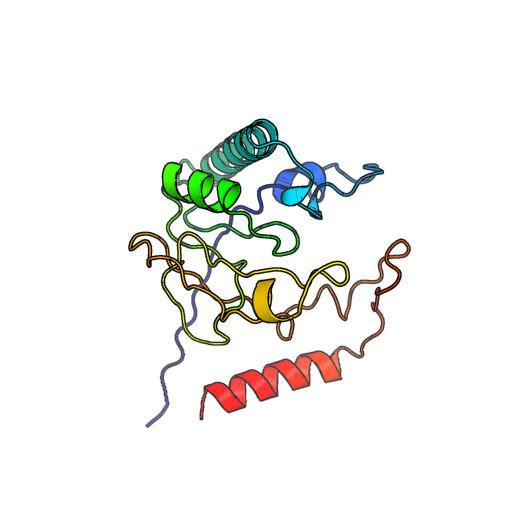ATOM 880 C C . ILE A 1 112 ? 18.220 -9.233 -15.874 1.00 95.94 112 ILE A C 1
ATOM 882 O O . ILE A 1 112 ? 17.752 -8.111 -16.078 1.00 95.94 112 ILE A O 1
ATOM 886 N N . ASP A 1 113 ? 19.412 -9.633 -16.307 1.00 95.94 113 ASP A N 1
ATOM 887 C CA . ASP A 1 113 ? 20.288 -8.845 -17.169 1.00 95.94 113 ASP A CA 1
ATOM 888 C C . ASP A 1 113 ? 20.633 -9.663 -18.419 1.00 95.94 113 ASP A C 1
ATOM 890 O O . ASP A 1 113 ? 21.412 -10.618 -18.360 1.00 95.94 113 ASP A O 1
ATOM 894 N N . TYR A 1 114 ? 20.012 -9.300 -19.543 1.00 96.25 114 TYR A N 1
ATOM 895 C CA . TYR A 1 114 ? 20.143 -10.011 -20.818 1.00 96.25 114 TYR A CA 1
ATOM 896 C C . TYR A 1 114 ? 21.519 -9.850 -21.476 1.00 96.25 114 TYR A C 1
ATOM 898 O O . TYR A 1 114 ? 21.829 -10.602 -22.396 1.00 96.25 114 TYR A O 1
ATOM 906 N N . GLU A 1 115 ? 22.349 -8.921 -20.997 1.00 97.81 115 GLU A N 1
ATOM 907 C CA . GLU A 1 115 ? 23.699 -8.683 -21.519 1.00 97.81 115 GLU A CA 1
ATOM 908 C C . GLU A 1 115 ? 24.758 -9.565 -20.835 1.00 97.81 115 GLU A C 1
ATOM 910 O O . GLU A 1 115 ? 25.942 -9.502 -21.166 1.00 97.81 115 GLU A O 1
ATOM 915 N N . THR A 1 116 ? 24.355 -10.392 -19.863 1.00 96.81 116 THR A N 1
ATOM 916 C CA . THR A 1 116 ? 25.262 -11.240 -19.079 1.00 96.81 116 THR A CA 1
ATOM 917 C C . THR A 1 116 ? 24.795 -12.693 -19.029 1.00 96.81 116 THR A C 1
ATOM 919 O O . THR A 1 116 ? 23.624 -13.001 -19.262 1.00 96.81 116 THR A O 1
ATOM 922 N N . ASP A 1 117 ? 25.714 -13.605 -18.700 1.00 97.88 117 ASP A N 1
ATOM 923 C CA . ASP A 1 117 ? 25.396 -15.026 -18.551 1.00 97.88 117 ASP A CA 1
ATOM 924 C C . ASP A 1 117 ? 24.294 -15.249 -17.511 1.00 97.88 117 ASP A C 1
ATOM 926 O O . ASP A 1 117 ? 24.353 -14.706 -16.411 1.00 97.88 117 ASP A O 1
ATOM 930 N N . ALA A 1 118 ? 23.334 -16.131 -17.803 1.00 97.00 118 ALA A N 1
ATOM 931 C CA . ALA A 1 118 ? 22.174 -16.364 -16.938 1.00 97.00 118 ALA A CA 1
ATOM 932 C C . ALA A 1 118 ? 22.534 -16.684 -15.471 1.00 97.00 118 ALA A C 1
ATOM 934 O O . ALA A 1 118 ? 21.810 -16.317 -14.544 1.00 97.00 118 ALA A O 1
ATOM 935 N N . SER A 1 119 ? 23.693 -17.306 -15.234 1.00 96.94 119 SER A N 1
ATOM 936 C CA . SER A 1 119 ? 24.211 -17.591 -13.891 1.00 96.94 119 SER A CA 1
ATOM 937 C C . SER A 1 119 ? 24.430 -16.349 -13.014 1.00 96.94 119 SER A C 1
ATOM 939 O O . SER A 1 119 ? 24.508 -16.477 -11.792 1.00 96.94 119 SER A O 1
ATOM 941 N N . THR A 1 120 ? 24.543 -15.149 -13.591 1.00 96.44 120 THR A N 1
ATOM 942 C CA . THR A 1 120 ? 24.732 -13.904 -12.829 1.00 96.44 120 THR A CA 1
ATOM 943 C C . THR A 1 120 ? 23.451 -13.471 -12.107 1.00 96.44 120 THR A C 1
ATOM 945 O O . THR A 1 120 ? 23.547 -12.924 -10.999 1.00 96.44 120 THR A O 1
ATOM 948 N N . TRP A 1 121 ? 22.274 -13.777 -12.674 1.00 96.44 121 TRP A N 1
ATOM 949 C CA . TRP A 1 121 ? 20.960 -13.337 -12.188 1.00 96.44 121 TRP A CA 1
ATOM 950 C C . TRP A 1 121 ? 19.984 -14.458 -11.812 1.00 96.44 121 TRP A C 1
ATOM 952 O O . TRP A 1 121 ? 19.008 -14.185 -11.116 1.00 96.44 121 TRP A O 1
ATOM 962 N N . MET A 1 122 ? 20.251 -15.720 -12.164 1.00 96.94 122 MET A N 1
ATOM 963 C CA . MET A 1 122 ? 19.491 -16.889 -11.689 1.00 96.94 122 MET A CA 1
ATOM 964 C C . MET A 1 122 ? 19.776 -17.200 -10.206 1.00 96.94 122 MET A C 1
ATOM 966 O O . MET A 1 122 ? 20.356 -18.229 -9.859 1.00 96.94 122 MET A O 1
ATOM 970 N N . LYS A 1 123 ? 19.375 -16.293 -9.312 1.00 95.38 123 LYS A N 1
ATOM 971 C CA . LYS A 1 123 ? 19.532 -16.403 -7.857 1.00 95.38 123 LYS A CA 1
ATOM 972 C C . LYS A 1 123 ? 18.161 -16.327 -7.181 1.00 95.38 123 LYS A C 1
ATOM 974 O O . LYS A 1 123 ? 17.311 -15.564 -7.643 1.00 95.38 123 LYS A O 1
ATOM 979 N N . PRO A 1 124 ? 17.926 -17.090 -6.101 1.00 94.50 124 PRO A N 1
ATOM 980 C CA . PRO A 1 124 ? 16.689 -16.971 -5.342 1.00 94.50 124 PRO A CA 1
ATOM 981 C C . PRO A 1 124 ? 16.571 -15.581 -4.708 1.00 94.50 124 PRO A C 1
ATOM 983 O O . PRO A 1 124 ? 17.573 -14.899 -4.476 1.00 94.50 124 PRO A O 1
ATOM 986 N N . LEU A 1 125 ? 15.337 -15.184 -4.401 1.00 91.75 125 LEU A N 1
ATOM 987 C CA . LEU A 1 125 ? 15.077 -14.024 -3.557 1.00 91.75 125 LEU A CA 1
ATOM 988 C C . LEU A 1 125 ? 15.679 -14.267 -2.166 1.00 91.75 125 LEU A C 1
ATOM 990 O O . LEU A 1 125 ? 15.564 -15.356 -1.603 1.00 91.75 125 LEU A O 1
ATOM 994 N N . PHE A 1 126 ? 16.324 -13.244 -1.622 1.00 88.50 126 PHE A N 1
ATOM 995 C CA . PHE A 1 126 ? 16.859 -13.237 -0.271 1.00 88.50 126 PHE A CA 1
ATOM 996 C C . PHE A 1 126 ? 15.888 -12.485 0.640 1.00 88.50 126 PHE A C 1
ATOM 998 O O . PHE A 1 126 ? 15.628 -11.303 0.415 1.00 88.50 126 PHE A O 1
ATOM 1005 N N . HIS A 1 127 ? 15.333 -13.176 1.637 1.00 85.44 127 HIS A N 1
ATOM 1006 C CA . HIS A 1 127 ? 14.436 -12.558 2.611 1.00 85.44 127 HIS A CA 1
ATOM 1007 C C . HIS A 1 127 ? 15.218 -11.681 3.590 1.00 85.44 127 HIS A C 1
ATOM 1009 O O . HIS A 1 127 ? 16.248 -12.107 4.111 1.00 85.44 127 HIS A O 1
ATOM 1015 N N . GLY A 1 128 ? 14.694 -10.488 3.862 1.00 77.81 128 GLY A N 1
ATOM 1016 C CA . GLY A 1 128 ? 15.193 -9.622 4.927 1.00 77.81 128 GLY A CA 1
ATOM 1017 C C . GLY A 1 128 ? 14.903 -10.165 6.328 1.00 77.81 128 GLY A C 1
ATOM 1018 O O . GLY A 1 128 ? 14.155 -11.130 6.513 1.00 77.81 128 GLY A O 1
ATOM 1019 N N . GLU A 1 129 ? 15.458 -9.504 7.338 1.00 75.31 129 GLU A N 1
ATOM 1020 C CA . GLU A 1 129 ? 15.204 -9.834 8.740 1.00 75.31 129 GLU A CA 1
ATOM 1021 C C . GLU A 1 129 ? 13.847 -9.268 9.177 1.00 75.31 129 GLU A C 1
ATOM 1023 O O . GLU A 1 129 ? 13.484 -8.133 8.847 1.00 75.31 129 GLU A O 1
ATOM 1028 N N . ALA A 1 130 ? 13.088 -10.040 9.957 1.00 67.44 130 ALA A N 1
ATOM 1029 C CA . ALA A 1 130 ? 11.830 -9.565 10.524 1.00 67.44 130 ALA A CA 1
ATOM 1030 C C . ALA A 1 130 ? 12.106 -8.459 11.559 1.00 67.44 130 ALA A C 1
ATOM 1032 O O . ALA A 1 130 ? 12.707 -8.701 12.609 1.00 67.44 130 ALA A O 1
ATOM 1033 N N . ARG A 1 131 ? 11.643 -7.232 11.293 1.00 61.75 131 ARG A N 1
ATOM 1034 C CA . ARG A 1 131 ? 11.728 -6.121 12.250 1.00 61.75 131 ARG A CA 1
ATOM 1035 C C . ARG A 1 131 ? 10.515 -6.200 13.173 1.00 61.75 131 ARG A C 1
ATOM 1037 O O . ARG A 1 131 ? 9.390 -5.888 12.805 1.00 61.75 131 ARG A O 1
ATOM 1044 N N . SER A 1 132 ? 10.762 -6.611 14.407 1.00 52.09 132 SER A N 1
ATOM 1045 C CA . SER A 1 132 ? 9.781 -7.034 15.417 1.00 52.09 132 SER A CA 1
ATOM 1046 C C . SER A 1 132 ? 8.853 -5.954 16.006 1.00 52.09 132 SER A C 1
ATOM 1048 O O . SER A 1 132 ? 8.278 -6.181 17.070 1.00 52.09 132 SER A O 1
ATOM 1050 N N . ARG A 1 133 ? 8.688 -4.778 15.383 1.00 59.00 133 ARG A N 1
ATOM 1051 C CA . ARG A 1 133 ? 7.936 -3.662 16.001 1.00 59.00 133 ARG A CA 1
ATOM 1052 C C . ARG A 1 133 ? 6.669 -3.229 15.275 1.00 59.00 133 ARG A C 1
ATOM 1054 O O . ARG A 1 133 ? 5.762 -2.777 15.962 1.00 59.00 133 ARG A O 1
ATOM 1061 N N . ALA A 1 134 ? 6.593 -3.395 13.957 1.00 59.28 134 ALA A N 1
ATOM 1062 C CA . ALA A 1 134 ? 5.388 -3.093 13.191 1.00 59.28 134 ALA A CA 1
ATOM 1063 C C . ALA A 1 134 ? 4.878 -4.350 12.482 1.00 59.28 134 ALA A C 1
ATOM 1065 O O . ALA A 1 134 ? 5.665 -5.125 11.929 1.00 59.28 134 ALA A O 1
ATOM 1066 N N . PHE A 1 135 ? 3.566 -4.564 12.522 1.00 64.94 135 PHE A N 1
ATOM 1067 C CA . PHE A 1 135 ? 2.912 -5.642 11.781 1.00 64.94 135 PHE A CA 1
ATOM 1068 C C . PHE A 1 135 ? 2.200 -5.079 10.551 1.00 64.94 135 PHE A C 1
ATOM 1070 O O . PHE A 1 135 ? 1.751 -3.941 10.549 1.00 64.94 135 PHE A O 1
ATOM 1077 N N . THR A 1 136 ? 2.086 -5.865 9.490 1.00 70.12 136 THR A N 1
ATOM 1078 C CA . THR A 1 136 ? 1.273 -5.510 8.330 1.00 70.12 136 THR A CA 1
ATOM 1079 C C . THR A 1 136 ? -0.137 -6.046 8.517 1.00 70.12 136 THR A C 1
ATOM 1081 O O . THR A 1 136 ? -0.326 -7.245 8.741 1.00 70.12 136 THR A O 1
ATOM 1084 N N . LEU A 1 137 ? -1.131 -5.172 8.376 1.00 66.44 137 LEU A N 1
ATOM 1085 C CA . LEU A 1 137 ? -2.485 -5.563 8.008 1.00 66.44 137 LEU A CA 1
ATOM 1086 C C . LEU A 1 137 ? -2.491 -5.720 6.489 1.00 66.44 137 LEU A C 1
ATOM 1088 O O . LEU A 1 137 ? -2.316 -4.752 5.766 1.00 66.44 137 LEU A O 1
ATOM 1092 N N . TYR A 1 138 ? -2.596 -6.950 6.001 1.00 65.12 138 TYR A N 1
ATOM 1093 C CA . TYR A 1 138 ? -2.506 -7.269 4.576 1.00 65.12 138 TYR A CA 1
ATOM 1094 C C . TYR A 1 138 ? -3.379 -6.360 3.708 1.00 65.12 138 TYR A C 1
ATOM 1096 O O . TYR A 1 138 ? -4.509 -6.044 4.072 1.00 65.12 138 TYR A O 1
ATOM 1104 N N . VAL A 1 139 ? -2.886 -6.007 2.529 1.00 66.56 139 VAL A N 1
ATOM 1105 C CA . VAL A 1 139 ? -3.719 -5.484 1.450 1.00 66.56 139 VAL A CA 1
ATOM 1106 C C . VAL A 1 139 ? -4.024 -6.603 0.474 1.00 66.56 139 VAL A C 1
ATOM 1108 O O . VAL A 1 139 ? -3.142 -7.365 0.081 1.00 66.56 139 VAL A O 1
ATOM 1111 N N . VAL A 1 140 ? -5.268 -6.661 0.008 1.00 75.19 140 VAL A N 1
ATOM 1112 C CA . VAL A 1 140 ? -5.663 -7.546 -1.084 1.00 75.19 140 VAL A CA 1
ATOM 1113 C C . VAL A 1 140 ? -6.320 -6.700 -2.163 1.00 75.19 140 VAL A C 1
ATOM 1115 O O . VAL A 1 140 ? -7.412 -6.186 -1.958 1.00 75.19 140 VAL A O 1
ATOM 1118 N N . ARG A 1 141 ? -5.696 -6.605 -3.346 1.00 79.06 141 ARG A N 1
ATOM 1119 C CA . ARG A 1 141 ? -6.271 -5.864 -4.491 1.00 79.06 141 ARG A CA 1
ATOM 1120 C C . ARG A 1 141 ? -7.653 -6.369 -4.913 1.00 79.06 141 ARG A C 1
ATOM 1122 O O . ARG A 1 141 ? -8.419 -5.635 -5.517 1.00 79.06 141 ARG A O 1
ATOM 1129 N N . TYR A 1 142 ? -7.967 -7.629 -4.610 1.00 85.69 142 TYR A N 1
ATOM 1130 C CA . TYR A 1 142 ? -9.289 -8.214 -4.851 1.00 85.69 142 TYR A CA 1
ATOM 1131 C C . TYR A 1 142 ? -10.373 -7.699 -3.888 1.00 85.69 142 TYR A C 1
ATOM 1133 O O . TYR A 1 142 ? -11.551 -7.943 -4.132 1.00 85.69 142 TYR A O 1
ATOM 1141 N N . LEU A 1 143 ? -9.987 -6.997 -2.818 1.00 90.00 143 LEU A N 1
ATOM 1142 C CA . LEU A 1 143 ? -10.857 -6.408 -1.796 1.00 90.00 143 LEU A CA 1
ATOM 1143 C C . LEU A 1 143 ? -10.803 -4.868 -1.806 1.00 90.00 143 LEU A C 1
ATOM 1145 O O . LEU A 1 143 ? -11.027 -4.240 -0.778 1.00 90.00 143 LEU A O 1
ATOM 1149 N N . ASP A 1 144 ? -10.504 -4.273 -2.961 1.00 90.50 144 ASP A N 1
ATOM 1150 C CA . ASP A 1 144 ? -10.452 -2.824 -3.177 1.00 90.50 144 ASP A CA 1
ATOM 1151 C C . ASP A 1 144 ? -11.379 -2.431 -4.327 1.00 90.50 144 ASP A C 1
ATOM 1153 O O . ASP A 1 144 ? -11.407 -3.071 -5.383 1.00 90.50 144 ASP A O 1
ATOM 1157 N N . ASP A 1 145 ? -12.199 -1.416 -4.085 1.00 89.38 145 ASP A N 1
ATOM 1158 C CA . ASP A 1 145 ? -13.214 -0.941 -5.014 1.00 89.38 145 ASP A CA 1
ATOM 1159 C C . ASP A 1 145 ? -12.647 0.014 -6.065 1.00 89.38 145 ASP A C 1
ATOM 1161 O O . ASP A 1 145 ? -13.190 0.078 -7.174 1.00 89.38 145 ASP A O 1
ATOM 1165 N N . LEU A 1 146 ? -11.546 0.713 -5.772 1.00 89.25 146 LEU A N 1
ATOM 1166 C CA . LEU A 1 146 ? -11.032 1.774 -6.629 1.00 89.25 146 LEU A CA 1
ATOM 1167 C C . LEU A 1 146 ? -10.634 1.242 -8.017 1.00 89.25 146 LEU A C 1
ATOM 1169 O O . LEU A 1 146 ? -11.176 1.753 -9.002 1.00 89.25 146 LEU A O 1
ATOM 1173 N N . PRO A 1 147 ? -9.776 0.213 -8.174 1.00 89.69 147 PRO A N 1
ATOM 1174 C CA . PRO A 1 147 ? -9.402 -0.281 -9.495 1.00 89.69 147 PRO A CA 1
ATOM 1175 C C . PRO A 1 147 ? -10.583 -0.755 -10.360 1.00 89.69 147 PRO A C 1
ATOM 1177 O O . PRO A 1 147 ? -10.612 -0.363 -11.527 1.00 89.69 147 PRO A O 1
ATOM 1180 N N . PRO A 1 148 ? -11.551 -1.566 -9.871 1.00 93.44 148 PRO A N 1
ATOM 1181 C CA . PRO A 1 148 ? -12.665 -2.027 -10.702 1.00 93.44 148 PRO A CA 1
ATOM 1182 C C . PRO A 1 148 ? -13.751 -0.965 -10.944 1.00 93.44 148 PRO A C 1
ATOM 1184 O O . PRO A 1 148 ? -14.370 -0.978 -12.017 1.00 93.44 148 PRO A O 1
ATOM 1187 N N . MET A 1 149 ? -13.997 -0.059 -9.987 1.00 93.62 149 MET A N 1
ATOM 1188 C CA . MET A 1 149 ? -15.167 0.833 -10.000 1.00 93.62 149 MET A CA 1
ATOM 1189 C C . MET A 1 149 ? -14.863 2.305 -10.297 1.00 93.62 149 MET A C 1
ATOM 1191 O O . MET A 1 149 ? -15.787 3.046 -10.628 1.00 93.62 149 MET A O 1
ATOM 1195 N N . MET A 1 150 ? -13.603 2.747 -10.263 1.00 87.56 150 MET A N 1
ATOM 1196 C CA . MET A 1 150 ? -13.232 4.125 -10.599 1.00 87.56 150 MET A CA 1
ATOM 1197 C C . MET A 1 150 ? -12.676 4.234 -12.023 1.00 87.56 150 MET A C 1
ATOM 1199 O O . MET A 1 150 ? -11.677 3.604 -12.368 1.00 87.56 150 MET A O 1
ATOM 1203 N N . PHE A 1 151 ? -13.295 5.079 -12.8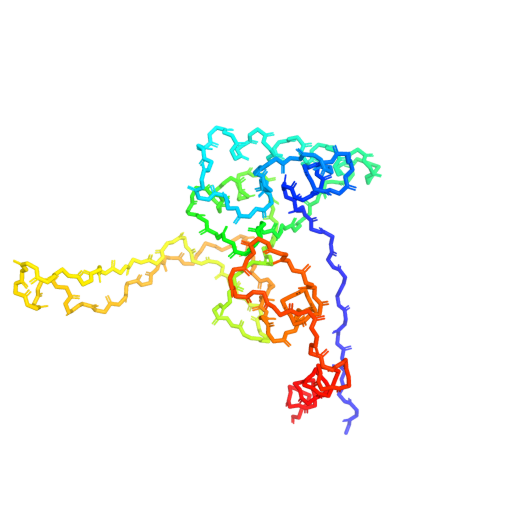54 1.00 85.94 151 PHE A N 1
ATOM 1204 C CA . PHE A 1 151 ? -12.760 5.404 -14.178 1.00 85.94 151 PHE A CA 1
ATOM 1205 C C . PHE A 1 151 ? -11.754 6.561 -14.113 1.00 85.94 151 PHE A C 1
ATOM 1207 O O . PHE A 1 151 ? -12.083 7.668 -13.689 1.00 85.94 151 PHE A O 1
ATOM 1214 N N . ILE A 1 152 ? -10.538 6.319 -14.600 1.00 83.00 152 ILE A N 1
ATOM 1215 C CA . ILE A 1 152 ? -9.401 7.240 -14.605 1.00 83.00 152 ILE A CA 1
ATOM 1216 C C . ILE A 1 152 ? -8.940 7.441 -16.053 1.00 83.00 152 ILE A C 1
ATOM 1218 O O . ILE A 1 152 ? -8.197 6.633 -16.608 1.00 83.00 152 ILE A O 1
ATOM 1222 N N . LYS A 1 153 ? -9.349 8.558 -16.669 1.00 78.94 153 LYS A N 1
ATOM 1223 C CA . LYS A 1 153 ? -9.122 8.859 -18.102 1.00 78.94 153 LYS A CA 1
ATOM 1224 C C . LYS A 1 153 ? -7.654 8.793 -18.538 1.00 78.94 153 LYS A C 1
ATOM 1226 O O . LYS A 1 153 ? -7.380 8.485 -19.692 1.00 78.94 153 LYS A O 1
ATOM 1231 N N . SER A 1 154 ? -6.729 9.138 -17.645 1.00 82.56 154 SER A N 1
ATOM 1232 C CA . SER A 1 154 ? -5.287 9.187 -17.908 1.00 82.56 154 SER A CA 1
ATOM 1233 C C . SER A 1 154 ? -4.573 7.846 -17.709 1.00 82.56 154 SER A C 1
ATOM 1235 O O . SER A 1 154 ? -3.402 7.737 -18.067 1.00 82.56 154 SER A O 1
ATOM 1237 N N . SER A 1 155 ? -5.240 6.828 -17.152 1.00 82.31 155 SER A N 1
ATOM 1238 C CA . SER A 1 155 ? -4.633 5.523 -16.889 1.00 82.31 155 SER A CA 1
ATOM 1239 C C . SER A 1 155 ? -4.992 4.526 -17.997 1.00 82.31 155 SER A C 1
ATOM 1241 O O . SER A 1 155 ? -6.170 4.204 -18.162 1.00 82.31 155 SER A O 1
ATOM 1243 N N . PRO A 1 156 ? -4.008 3.977 -18.737 1.00 87.81 156 PRO A N 1
ATOM 1244 C CA . PRO A 1 156 ? -4.279 3.015 -19.808 1.00 87.81 156 PRO A CA 1
ATOM 1245 C C . PRO A 1 156 ? -4.880 1.698 -19.294 1.00 87.81 156 PRO A C 1
ATOM 1247 O O . PRO A 1 156 ? -5.571 1.017 -20.043 1.00 87.81 156 PRO A O 1
ATOM 1250 N N . ASN A 1 157 ? -4.654 1.361 -18.019 1.00 88.75 157 ASN A N 1
ATOM 1251 C CA . ASN A 1 157 ? -5.213 0.175 -17.361 1.00 88.75 157 ASN A CA 1
ATOM 1252 C C . ASN A 1 157 ? -6.483 0.488 -16.546 1.00 88.75 157 ASN A C 1
ATOM 1254 O O . ASN A 1 157 ? -6.879 -0.312 -15.694 1.00 88.75 157 ASN A O 1
ATOM 1258 N N . SER A 1 158 ? -7.104 1.656 -16.748 1.00 86.62 158 SER A N 1
ATOM 1259 C CA . SER A 1 158 ? -8.327 2.006 -16.030 1.00 86.62 158 SER A CA 1
ATOM 1260 C C . SER A 1 158 ? -9.455 1.031 -16.349 1.00 86.62 158 SER A C 1
ATOM 1262 O O . SER A 1 158 ? -9.746 0.770 -17.515 1.00 86.62 158 SER A O 1
ATOM 1264 N N . HIS A 1 159 ? -10.148 0.584 -15.303 1.00 90.75 159 HIS A N 1
ATOM 1265 C CA . HIS A 1 159 ? -11.506 0.065 -15.433 1.00 90.75 159 HIS A CA 1
ATOM 1266 C C . HIS A 1 159 ? -12.488 1.191 -15.082 1.00 90.75 159 HIS A C 1
ATOM 1268 O O . HIS A 1 159 ? -12.343 2.290 -15.616 1.00 90.75 159 HIS A O 1
ATOM 1274 N N . GLY A 1 160 ? -13.481 0.930 -14.229 1.00 90.50 160 GLY A N 1
ATOM 1275 C CA . GLY A 1 160 ? -14.531 1.884 -13.862 1.00 90.50 160 GLY A CA 1
ATOM 1276 C C . GLY A 1 160 ? -15.939 1.474 -14.291 1.00 90.50 160 GLY A C 1
ATOM 1277 O O . GLY A 1 160 ? -16.895 2.200 -14.044 1.00 90.50 160 GLY A O 1
ATOM 1278 N N . TRP A 1 161 ? -16.076 0.311 -14.930 1.00 94.88 161 TRP A N 1
ATOM 1279 C CA . TRP A 1 161 ? -17.360 -0.222 -15.403 1.00 94.88 161 TRP A CA 1
ATOM 1280 C C . TRP A 1 161 ? -17.587 -1.681 -15.009 1.00 94.88 161 TRP A C 1
ATOM 1282 O O . TRP A 1 161 ? -18.466 -2.340 -15.566 1.00 94.88 161 TRP A O 1
ATOM 1292 N N . VAL A 1 162 ? -16.792 -2.213 -14.076 1.00 96.81 162 VAL A N 1
ATOM 1293 C CA . VAL A 1 162 ? -17.032 -3.560 -13.552 1.00 96.81 162 VAL A CA 1
ATOM 1294 C C . VAL A 1 162 ? -18.370 -3.553 -12.815 1.00 96.81 162 VAL A C 1
ATOM 1296 O O . VAL A 1 162 ? -18.672 -2.638 -12.049 1.00 96.81 162 VAL A O 1
ATOM 1299 N N . ASN A 1 163 ? -19.200 -4.563 -13.068 1.00 97.38 163 ASN A N 1
ATOM 1300 C CA . ASN A 1 163 ? -20.503 -4.671 -12.431 1.00 97.38 163 ASN A CA 1
ATOM 1301 C C . ASN A 1 163 ? -20.332 -4.827 -10.914 1.00 97.38 163 ASN A C 1
ATOM 1303 O O . ASN A 1 163 ? -19.696 -5.771 -10.446 1.00 97.38 163 ASN A O 1
ATOM 1307 N N . ALA A 1 164 ? -20.949 -3.929 -10.144 1.00 96.88 164 ALA A N 1
ATOM 1308 C CA . ALA A 1 164 ? -20.863 -3.938 -8.687 1.00 96.88 164 ALA A CA 1
ATOM 1309 C C . ALA A 1 164 ? -21.307 -5.274 -8.065 1.00 96.88 164 ALA A C 1
ATOM 1311 O O . ALA A 1 164 ? -20.764 -5.675 -7.041 1.00 96.88 164 ALA A O 1
ATOM 1312 N N . ARG A 1 165 ? -22.244 -5.996 -8.701 1.00 97.94 165 ARG A N 1
ATOM 1313 C CA . ARG A 1 165 ? -22.688 -7.321 -8.234 1.00 97.94 165 ARG A CA 1
ATOM 1314 C C . ARG A 1 165 ? -21.576 -8.363 -8.291 1.00 97.94 165 ARG A C 1
ATOM 1316 O O . ARG A 1 165 ? -21.505 -9.202 -7.402 1.00 97.94 165 ARG A O 1
ATOM 1323 N N . ASP A 1 166 ? -20.719 -8.299 -9.306 1.00 97.75 166 ASP A N 1
ATOM 1324 C CA . ASP A 1 166 ? -19.625 -9.256 -9.471 1.00 97.75 166 ASP A CA 1
ATOM 1325 C C . ASP A 1 166 ? -18.513 -8.978 -8.450 1.00 97.75 166 ASP A C 1
ATOM 1327 O O . ASP A 1 166 ? -17.982 -9.911 -7.848 1.00 97.75 166 ASP A O 1
ATOM 1331 N N . VAL A 1 167 ? -18.218 -7.700 -8.179 1.00 96.44 167 VAL A N 1
ATOM 1332 C CA . VAL A 1 167 ? -17.261 -7.308 -7.126 1.00 96.44 167 VAL A CA 1
ATOM 1333 C C . VAL A 1 167 ? -17.780 -7.696 -5.740 1.00 96.44 167 VAL A C 1
ATOM 1335 O O . VAL A 1 167 ? -17.063 -8.317 -4.960 1.00 96.44 167 VAL A O 1
ATOM 1338 N N . GLU A 1 168 ? -19.049 -7.409 -5.444 1.00 96.75 168 GLU A N 1
ATOM 1339 C CA . GLU A 1 168 ? -19.673 -7.808 -4.181 1.00 96.75 168 GLU A CA 1
ATOM 1340 C C . GLU A 1 168 ? -19.657 -9.335 -4.003 1.00 96.75 168 GLU A C 1
ATOM 1342 O O . GLU A 1 168 ? -19.374 -9.836 -2.911 1.00 96.75 168 GLU A O 1
ATOM 1347 N N . GLN A 1 169 ? -19.943 -10.090 -5.069 1.00 98.06 169 GLN A N 1
ATOM 1348 C CA . GLN A 1 169 ? -19.919 -11.549 -5.024 1.00 98.06 169 GLN A CA 1
ATOM 1349 C C . GLN A 1 169 ? -18.505 -12.079 -4.764 1.00 98.06 169 GLN A C 1
ATOM 1351 O O . GLN A 1 169 ? -18.345 -12.949 -3.911 1.00 98.06 169 GLN A O 1
ATOM 1356 N N . LEU A 1 170 ? -17.477 -11.507 -5.402 1.00 96.94 170 LEU A N 1
ATOM 1357 C CA . LEU A 1 170 ? -16.073 -11.840 -5.136 1.00 96.94 170 LEU A CA 1
ATOM 1358 C C . LEU A 1 170 ? -15.714 -11.650 -3.653 1.00 96.94 170 LEU A C 1
ATOM 1360 O O . LEU A 1 170 ? -15.061 -12.508 -3.051 1.00 96.94 170 LEU A O 1
ATOM 1364 N N . TRP A 1 171 ? -16.165 -10.557 -3.036 1.00 95.62 171 TRP A N 1
ATOM 1365 C CA . TRP A 1 171 ? -15.907 -10.281 -1.619 1.00 95.62 171 TRP A CA 1
ATOM 1366 C C . TRP A 1 171 ? -16.644 -11.261 -0.703 1.00 95.62 171 TRP A C 1
ATOM 1368 O O . TRP A 1 171 ? -16.062 -11.784 0.251 1.00 95.62 171 TRP A O 1
ATOM 1378 N N . LYS A 1 172 ? -17.908 -11.571 -1.017 1.00 95.69 172 LYS A N 1
ATOM 1379 C CA . LYS A 1 172 ? -18.705 -12.580 -0.302 1.00 95.69 172 LYS A CA 1
ATOM 1380 C C . LYS A 1 172 ? -18.076 -13.968 -0.380 1.00 95.69 172 LYS A C 1
ATOM 1382 O O . LYS A 1 172 ? -18.040 -14.673 0.632 1.00 95.69 172 LYS A O 1
ATOM 1387 N N . ASP A 1 173 ? -17.570 -14.350 -1.546 1.00 96.44 173 ASP A N 1
ATOM 1388 C CA . ASP A 1 173 ? -16.915 -15.639 -1.763 1.00 96.44 173 ASP A CA 1
ATOM 1389 C C . ASP A 1 173 ? -15.585 -15.714 -1.008 1.00 96.44 173 ASP A C 1
ATOM 1391 O O . ASP A 1 173 ? -15.325 -16.708 -0.329 1.00 96.44 173 ASP A O 1
ATOM 1395 N N . THR A 1 174 ? -14.798 -14.634 -1.033 1.00 93.94 174 THR A N 1
ATOM 1396 C CA . THR A 1 174 ? -13.548 -14.511 -0.265 1.00 93.94 174 THR A CA 1
ATOM 1397 C C . THR A 1 174 ? -13.808 -14.671 1.232 1.00 93.94 174 THR A C 1
ATOM 1399 O O . THR A 1 174 ? -13.199 -15.521 1.883 1.00 93.94 174 THR A O 1
ATOM 1402 N N . PHE A 1 175 ? -14.777 -13.930 1.780 1.00 91.69 175 PHE A N 1
ATOM 1403 C CA . PHE A 1 175 ? -15.177 -14.072 3.181 1.00 91.69 175 PHE A CA 1
ATOM 1404 C C . PHE A 1 175 ? -15.636 -15.501 3.496 1.00 91.69 175 PHE A C 1
ATOM 1406 O O . PHE A 1 175 ? -15.211 -16.097 4.484 1.00 91.69 175 PHE A O 1
ATOM 1413 N N . SER A 1 176 ? -16.485 -16.073 2.639 1.00 93.25 176 SER A N 1
ATOM 1414 C CA . SER A 1 176 ? -17.023 -17.421 2.830 1.00 93.25 176 SER A CA 1
ATOM 1415 C C . SER A 1 176 ? -15.935 -18.491 2.810 1.00 93.25 176 SER A C 1
ATOM 1417 O O . SER A 1 176 ? -16.052 -19.475 3.535 1.00 93.25 176 SER A O 1
ATOM 1419 N N . TYR A 1 177 ? -14.891 -18.322 1.998 1.00 92.44 177 TYR A N 1
ATOM 1420 C CA . TYR A 1 177 ? -13.732 -19.209 1.976 1.00 92.44 177 TYR A CA 1
ATOM 1421 C C . TYR A 1 177 ? -12.920 -19.101 3.270 1.00 92.44 177 TYR A C 1
ATOM 1423 O O . TYR A 1 177 ? -12.667 -20.120 3.906 1.00 92.44 177 TYR A O 1
ATOM 1431 N N . LEU A 1 178 ? -12.590 -17.882 3.705 1.00 88.94 178 LEU A N 1
ATOM 1432 C CA . LEU A 1 178 ? -11.794 -17.642 4.916 1.00 88.94 178 LEU A CA 1
ATOM 1433 C C . LEU A 1 178 ? -12.526 -18.025 6.211 1.00 88.94 178 LEU A C 1
ATOM 1435 O O . LEU A 1 178 ? -11.894 -18.353 7.212 1.00 88.94 178 LEU A O 1
ATOM 1439 N N . TYR A 1 179 ? -13.859 -17.991 6.208 1.00 88.06 179 TYR A N 1
ATOM 1440 C CA . TYR A 1 179 ? -14.666 -18.374 7.364 1.00 88.06 179 TYR A CA 1
ATOM 1441 C C . TYR A 1 179 ? -14.783 -19.899 7.557 1.00 88.06 179 TYR A C 1
ATOM 1443 O O . TYR A 1 179 ? -15.112 -20.336 8.667 1.00 88.06 179 TYR A O 1
ATOM 1451 N N . ARG A 1 180 ? -14.556 -20.706 6.507 1.00 84.31 180 ARG A N 1
ATOM 1452 C CA . ARG A 1 180 ? -14.664 -22.184 6.527 1.00 84.31 180 ARG A CA 1
ATOM 1453 C C . ARG A 1 180 ? -13.574 -22.867 7.330 1.00 84.31 180 ARG A C 1
ATOM 1455 O O . ARG A 1 180 ? -13.843 -24.004 7.772 1.00 84.31 180 ARG A O 1
#

pLDDT: mean 80.03, std 15.12, range [41.69, 98.06]

Foldseek 3Di:
DDDDDDDDDADADALQCVPCPPPPNPPPPDSVLADPPVDDLVRLLVSCVVSQVVVCVVVVNDTHQEHEYRNLHDDLSNVVSCVVVQRAEYARAAPDDQDKDADFNDKDAADDDPVDDRVVHPDDIDTHDGPPRHIYPHDDPLLDCCQQQPADPPDPSHHNPHPPVVSVVSVVVVVVVVSD

Organism: NCBI:txid92696

Radius of gyration: 18.91 Å; chains: 1; bounding box: 48×45×42 Å

InterPro domains:
  IPR011330 Glycoside hydrolase/deacetylase, beta/alpha-barrel [SSF88713] (36-132)

Secondary structure (DSSP, 8-state):
-PPPPP-----EEETTHHHHTTSS-TT-SS-GGG-GGGS-HHHHHHHHHHHHHHHHHHTTT----EEE-GGG---HHHHHHHHHHT--EES---S-SSS-EEEES--B-PPP-TTS-GGGT--PPBPPPEEEEEEE----GGG-SHHHH---TT-TT------HHHHHHHHHHHHHHHH-